Protein AF-M0HXA0-F1 (afdb_monomer)

pLDDT: mean 91.08, std 6.51, range [65.62, 97.56]

InterPro domains:
  IPR058308 Domain of unknown function DUF7995 [PF25958] (1-118)

Mean predicted aligned error: 4.92 Å

Foldseek 3Di:
DDDDDDDDDDDDDPVRRLVVGVVVQCLCCCVDVPGDRVDVDDDALPDPPDCDDHCNPPNDADSDDDCPDPSNVVVVVVNVVVVVVLVVVLVVLLVCCVVPDDPVCVVVCPVVNVVSPD

Solvent-accessible surface area (backbone atoms only — not comparable to full-atom values): 7205 Å² total; per-residue (Å²): 138,90,81,91,83,86,73,93,74,93,56,95,44,63,67,52,36,41,55,54,37,48,56,56,52,37,41,39,38,28,73,39,95,86,42,76,54,79,39,92,72,88,74,58,49,81,54,82,94,45,82,81,43,37,40,66,65,73,45,90,57,80,69,60,63,58,65,91,39,72,72,18,40,53,53,49,50,54,53,49,51,53,51,50,54,53,50,52,53,28,49,50,50,39,51,51,42,64,75,72,48,53,74,68,43,55,72,71,36,53,91,44,40,85,51,49,88,109

Sequence (118 aa):
MHMVIYALVEASTHDDALATGKTVFDQLVGADPHAGAVFDYYVCFDEEDTSVAGQARWGELPTAAPVDSDDGQDLLERGWEATKEEFERNLDRVKEAIDELSDEEIMRDEDLARHAFH

Structure (mmCIF, N/CA/C/O backbone):
data_AF-M0HXA0-F1
#
_entry.id   AF-M0HXA0-F1
#
loop_
_atom_site.group_PDB
_atom_site.id
_atom_site.type_symbol
_atom_site.label_atom_id
_atom_site.label_alt_id
_atom_site.label_comp_id
_atom_site.label_asym_id
_atom_site.label_entity_id
_atom_site.label_seq_id
_atom_site.pdbx_PDB_ins_code
_atom_site.Cartn_x
_atom_site.Cartn_y
_atom_site.Cartn_z
_atom_site.occupancy
_atom_site.B_iso_or_equiv
_atom_site.auth_seq_id
_atom_site.auth_comp_id
_atom_site.auth_asym_id
_atom_site.auth_atom_id
_atom_site.pdbx_PDB_model_num
ATOM 1 N N . MET A 1 1 ? 8.679 0.525 11.573 1.00 76.31 1 MET A N 1
ATOM 2 C CA . MET A 1 1 ? 7.903 -0.523 10.869 1.00 76.31 1 MET A CA 1
ATOM 3 C C . MET A 1 1 ? 8.423 -0.562 9.438 1.00 76.31 1 MET A C 1
ATOM 5 O O . MET A 1 1 ? 8.747 0.501 8.937 1.00 76.31 1 MET A O 1
ATOM 9 N N . HIS A 1 2 ? 8.590 -1.728 8.813 1.00 84.31 2 HIS A N 1
ATOM 10 C CA . HIS A 1 2 ? 9.067 -1.817 7.425 1.00 84.31 2 HIS A CA 1
ATOM 11 C C . HIS A 1 2 ? 7.931 -2.326 6.543 1.00 84.31 2 HIS A C 1
ATOM 13 O O . HIS A 1 2 ? 7.325 -3.341 6.884 1.00 84.31 2 HIS A O 1
ATOM 19 N N . MET A 1 3 ? 7.681 -1.653 5.424 1.00 89.44 3 MET A N 1
ATOM 20 C C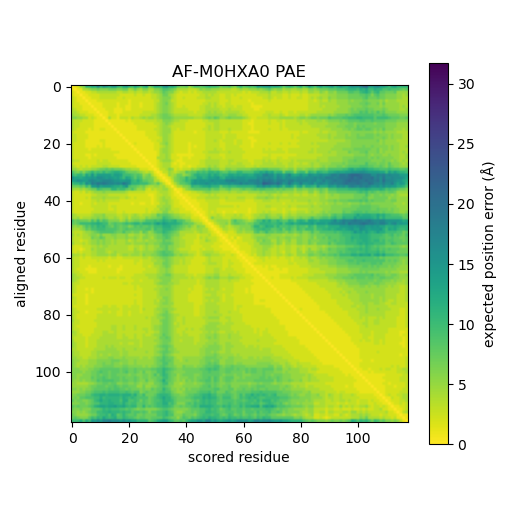A . MET A 1 3 ? 6.590 -1.941 4.494 1.00 89.44 3 MET A CA 1
ATOM 21 C C . MET A 1 3 ? 7.117 -1.895 3.057 1.00 89.44 3 MET A C 1
ATOM 23 O O . MET A 1 3 ? 8.042 -1.138 2.771 1.00 89.44 3 MET A O 1
ATOM 27 N N . VAL A 1 4 ? 6.526 -2.701 2.172 1.00 91.25 4 VAL A N 1
ATOM 28 C CA . VAL A 1 4 ? 6.688 -2.533 0.722 1.00 91.25 4 VAL A CA 1
ATOM 29 C C . VAL A 1 4 ? 5.564 -1.630 0.242 1.00 91.25 4 VAL A C 1
ATOM 31 O O . VAL A 1 4 ? 4.398 -1.930 0.484 1.00 91.25 4 VAL A O 1
ATOM 34 N N . ILE A 1 5 ? 5.923 -0.538 -0.422 1.00 91.38 5 ILE A N 1
ATOM 35 C CA . ILE A 1 5 ? 4.980 0.386 -1.049 1.00 91.38 5 ILE A CA 1
ATOM 36 C C . ILE A 1 5 ? 5.143 0.315 -2.565 1.00 91.38 5 ILE A C 1
ATOM 38 O O . ILE A 1 5 ? 6.242 0.086 -3.066 1.00 91.38 5 ILE A O 1
ATOM 42 N N . TYR A 1 6 ? 4.046 0.520 -3.285 1.00 93.94 6 TYR A N 1
ATOM 43 C CA . TYR A 1 6 ? 4.007 0.492 -4.744 1.00 93.94 6 TYR A CA 1
ATOM 44 C C . TYR A 1 6 ? 3.489 1.832 -5.264 1.00 93.94 6 TYR A C 1
ATOM 46 O O . TYR A 1 6 ? 2.649 2.465 -4.624 1.00 93.94 6 TYR A O 1
ATOM 54 N N . ALA A 1 7 ? 3.960 2.247 -6.437 1.00 95.25 7 ALA A N 1
ATOM 55 C CA . ALA A 1 7 ? 3.427 3.397 -7.155 1.00 95.25 7 ALA A CA 1
ATOM 56 C C . ALA A 1 7 ? 2.943 2.944 -8.535 1.00 95.25 7 ALA A C 1
ATOM 58 O O . ALA A 1 7 ? 3.724 2.417 -9.325 1.00 95.25 7 ALA A O 1
ATOM 59 N N . LEU A 1 8 ? 1.659 3.161 -8.824 1.00 95.69 8 LEU A N 1
ATOM 60 C CA . LEU A 1 8 ? 1.111 2.989 -10.166 1.00 95.69 8 LEU A CA 1
ATOM 61 C C . LEU A 1 8 ? 1.185 4.336 -10.889 1.00 95.69 8 LEU A C 1
ATOM 63 O O . LEU A 1 8 ? 0.542 5.300 -10.473 1.00 95.69 8 LEU A O 1
ATOM 67 N N . VAL A 1 9 ? 1.987 4.404 -11.948 1.00 96.25 9 VAL A N 1
ATOM 68 C CA . VAL A 1 9 ? 2.281 5.645 -12.674 1.00 96.25 9 VAL A CA 1
ATOM 69 C C . VAL A 1 9 ? 2.096 5.456 -14.173 1.00 96.25 9 VAL A C 1
ATOM 71 O O . VAL A 1 9 ? 2.279 4.362 -14.704 1.00 96.25 9 VAL A O 1
ATOM 74 N N . GLU A 1 10 ? 1.749 6.536 -14.867 1.00 96.38 10 GLU A N 1
ATOM 75 C CA . GLU A 1 10 ? 1.770 6.565 -16.326 1.00 96.38 10 GLU A CA 1
ATOM 76 C C . GLU A 1 10 ? 3.196 6.871 -16.799 1.00 96.38 10 GLU A C 1
ATOM 78 O O . GLU A 1 10 ? 3.755 7.918 -16.475 1.00 96.38 10 GLU A O 1
ATOM 83 N N . ALA A 1 11 ? 3.795 5.950 -17.551 1.00 95.62 11 ALA A N 1
ATOM 84 C CA . ALA A 1 11 ? 5.148 6.085 -18.071 1.00 95.62 11 ALA A CA 1
ATOM 85 C C . ALA A 1 11 ? 5.304 5.316 -19.387 1.00 95.62 11 ALA A C 1
ATOM 87 O O . ALA A 1 11 ? 4.653 4.298 -19.609 1.00 95.62 11 ALA A O 1
ATOM 88 N N . SER A 1 12 ? 6.176 5.810 -20.269 1.00 93.56 12 SER A N 1
ATOM 89 C CA . SER A 1 12 ? 6.451 5.171 -21.566 1.00 93.56 12 SER A CA 1
ATOM 90 C C . SER A 1 12 ? 7.654 4.226 -21.533 1.00 93.56 12 SER A C 1
ATOM 92 O O . SER A 1 12 ? 7.833 3.431 -22.455 1.00 93.56 12 SER A O 1
ATOM 94 N N . THR A 1 13 ? 8.491 4.311 -20.497 1.00 95.94 13 THR A N 1
ATOM 95 C CA . THR A 1 13 ? 9.688 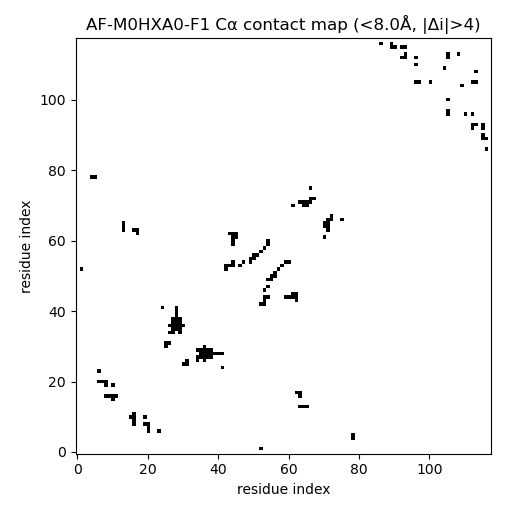3.484 -20.323 1.00 95.94 13 THR A CA 1
ATOM 96 C C . THR A 1 13 ? 9.852 3.062 -18.864 1.00 95.94 13 THR A C 1
ATOM 98 O O . THR A 1 13 ? 9.268 3.666 -17.964 1.00 95.94 13 THR A O 1
ATOM 101 N N . HIS A 1 14 ? 10.667 2.030 -18.629 1.00 95.06 14 HIS A N 1
ATOM 102 C CA . HIS A 1 14 ? 11.028 1.579 -17.282 1.00 95.06 14 HIS A CA 1
ATOM 103 C C . HIS A 1 14 ? 11.680 2.702 -16.456 1.00 95.06 14 HIS A C 1
ATOM 105 O O . HIS A 1 14 ? 11.308 2.921 -15.305 1.00 95.06 14 HIS A O 1
ATOM 111 N N . ASP A 1 15 ? 12.610 3.452 -17.053 1.00 95.69 15 ASP A N 1
ATOM 112 C CA . ASP A 1 15 ? 13.327 4.525 -16.356 1.00 95.69 15 ASP A CA 1
ATOM 113 C C . ASP A 1 15 ? 12.403 5.704 -16.023 1.00 95.69 15 ASP A C 1
ATOM 115 O O . ASP A 1 15 ? 12.481 6.252 -14.922 1.00 95.69 15 ASP A O 1
ATOM 119 N N . ASP A 1 16 ? 11.473 6.049 -16.924 1.00 96.31 16 ASP A N 1
ATOM 120 C CA . ASP A 1 16 ? 10.447 7.064 -16.654 1.00 96.31 16 ASP A CA 1
ATOM 121 C C . ASP A 1 16 ? 9.508 6.622 -15.524 1.00 96.31 16 ASP A C 1
ATOM 123 O O . ASP A 1 16 ? 9.148 7.434 -14.667 1.00 96.31 16 ASP A O 1
ATOM 127 N N . ALA A 1 17 ? 9.126 5.339 -15.496 1.00 96.62 17 ALA A N 1
ATOM 128 C CA . ALA A 1 17 ? 8.291 4.779 -14.436 1.00 96.62 17 ALA A CA 1
ATOM 129 C C . ALA A 1 17 ? 8.999 4.876 -13.080 1.00 96.62 17 ALA A C 1
ATOM 131 O O . ALA A 1 17 ? 8.414 5.358 -12.110 1.00 96.62 17 ALA A O 1
ATOM 132 N N . LEU A 1 18 ? 10.280 4.501 -13.029 1.00 95.69 18 LEU A N 1
ATOM 133 C CA . LEU A 1 18 ? 11.085 4.581 -11.815 1.00 95.69 18 LEU A CA 1
ATOM 134 C C . LEU A 1 18 ? 11.279 6.028 -11.344 1.00 95.69 18 LEU A C 1
ATOM 136 O O . LEU A 1 18 ? 11.095 6.318 -10.163 1.00 95.69 18 LEU A O 1
ATOM 140 N N . ALA A 1 19 ? 11.614 6.953 -12.245 1.00 95.62 19 ALA A N 1
ATOM 141 C CA . ALA A 1 19 ? 11.794 8.364 -11.899 1.00 95.62 19 ALA A CA 1
ATOM 142 C C . ALA A 1 19 ? 10.489 9.010 -11.396 1.00 95.62 19 ALA A C 1
ATOM 144 O O . ALA A 1 19 ? 10.488 9.744 -10.401 1.00 95.62 19 ALA A O 1
ATOM 145 N N . THR A 1 20 ? 9.363 8.698 -12.042 1.00 96.06 20 THR A N 1
ATOM 146 C CA . THR A 1 20 ? 8.039 9.189 -11.631 1.00 96.06 20 THR A CA 1
ATOM 147 C C . THR A 1 20 ? 7.629 8.590 -10.286 1.00 96.06 20 THR A C 1
ATOM 149 O O . THR A 1 20 ? 7.181 9.319 -9.403 1.00 96.06 20 THR A O 1
ATOM 152 N N . GLY A 1 21 ? 7.850 7.288 -10.081 1.00 95.12 21 GLY A N 1
ATOM 153 C CA . GLY A 1 21 ? 7.597 6.611 -8.806 1.00 95.12 21 GLY A CA 1
ATOM 154 C C . GLY A 1 21 ? 8.424 7.190 -7.655 1.00 95.12 21 GLY A C 1
ATOM 155 O O . GLY A 1 21 ? 7.868 7.493 -6.602 1.00 95.12 21 GLY A O 1
ATOM 156 N N . LYS A 1 22 ? 9.721 7.454 -7.869 1.00 94.50 22 LYS A N 1
ATOM 157 C CA . LYS A 1 22 ? 10.588 8.110 -6.870 1.00 94.50 22 LYS A CA 1
ATOM 158 C C . LYS A 1 22 ? 10.061 9.484 -6.457 1.00 94.50 22 LYS A C 1
ATOM 160 O O . LYS A 1 22 ? 10.052 9.783 -5.272 1.00 94.50 22 LYS A O 1
ATOM 165 N N . THR A 1 23 ? 9.505 10.262 -7.390 1.00 93.50 23 THR A N 1
ATOM 166 C CA . THR A 1 23 ? 8.873 11.556 -7.063 1.00 93.50 23 THR A CA 1
ATOM 167 C C . THR A 1 23 ? 7.687 11.393 -6.103 1.00 93.50 23 THR A C 1
ATOM 169 O O . THR A 1 23 ? 7.501 12.213 -5.204 1.00 93.50 23 THR A O 1
ATOM 172 N N . VAL A 1 24 ? 6.890 10.328 -6.255 1.00 92.12 24 VAL A N 1
ATOM 173 C CA . VAL A 1 24 ? 5.799 10.004 -5.319 1.00 92.12 24 VAL A CA 1
ATOM 174 C C . VAL A 1 24 ? 6.364 9.608 -3.953 1.00 92.12 24 VAL A C 1
ATOM 176 O O . VAL A 1 24 ? 5.882 10.076 -2.924 1.00 92.12 24 VAL A O 1
ATOM 179 N N . PHE A 1 25 ? 7.410 8.781 -3.920 1.00 93.12 25 PHE A N 1
ATOM 180 C CA . PHE A 1 25 ? 8.026 8.344 -2.665 1.00 93.12 25 PHE A CA 1
ATOM 181 C C . PHE A 1 25 ? 8.728 9.482 -1.914 1.00 93.12 25 PHE A C 1
ATOM 183 O O . PHE A 1 25 ? 8.594 9.568 -0.694 1.00 93.12 25 PHE A O 1
ATOM 190 N N . ASP A 1 26 ? 9.381 10.404 -2.623 1.00 92.31 26 ASP A N 1
ATOM 191 C CA . ASP A 1 26 ? 9.986 11.620 -2.069 1.00 92.31 26 ASP A CA 1
ATOM 192 C C . ASP A 1 26 ? 8.953 12.472 -1.312 1.00 92.31 26 ASP A C 1
ATOM 194 O O . ASP A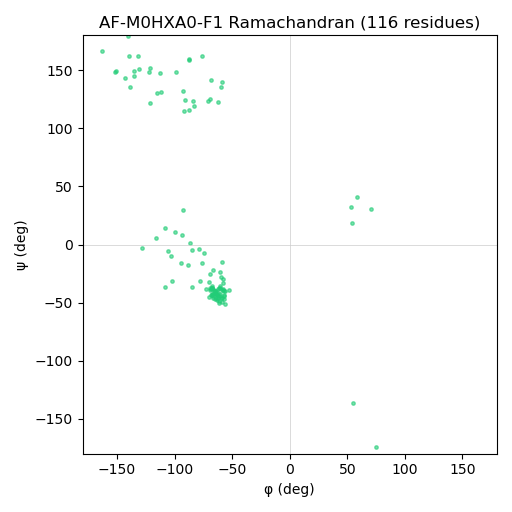 1 26 ? 9.227 12.978 -0.221 1.00 92.31 26 ASP A O 1
ATOM 198 N N . GLN A 1 27 ? 7.730 12.589 -1.840 1.00 89.69 27 GLN A N 1
ATOM 199 C CA . GLN A 1 27 ? 6.637 13.285 -1.152 1.00 89.69 27 GLN A CA 1
ATOM 200 C C . GLN A 1 27 ? 6.229 12.571 0.141 1.00 89.69 27 GLN A C 1
ATOM 202 O O . GLN A 1 27 ? 5.991 13.229 1.154 1.00 89.69 27 GLN A O 1
ATOM 207 N N . LEU A 1 28 ? 6.188 11.235 0.135 1.00 90.50 28 LEU A N 1
ATOM 208 C CA . LEU A 1 28 ? 5.817 10.441 1.310 1.00 90.50 28 LEU A CA 1
ATOM 209 C C . LEU A 1 28 ? 6.860 10.502 2.429 1.00 90.50 28 LEU A C 1
ATOM 211 O O . LEU A 1 28 ? 6.495 10.341 3.592 1.00 90.50 28 LEU A O 1
ATOM 215 N N . VAL A 1 29 ? 8.130 10.763 2.113 1.00 91.62 29 VAL A N 1
ATOM 216 C CA . VAL A 1 29 ? 9.188 10.972 3.120 1.00 91.62 29 VAL A CA 1
ATOM 217 C C . VAL A 1 29 ? 9.403 12.441 3.489 1.00 91.62 29 VAL A C 1
ATOM 219 O O . VAL A 1 29 ? 10.345 12.775 4.204 1.00 91.62 29 VAL A O 1
ATOM 222 N N . GLY A 1 30 ? 8.531 13.340 3.024 1.00 85.62 30 GLY A N 1
ATOM 223 C CA . GLY A 1 30 ? 8.602 14.763 3.359 1.00 85.62 30 GLY A CA 1
ATOM 224 C C . GLY A 1 30 ? 9.787 15.492 2.723 1.00 85.62 30 GLY A C 1
ATOM 225 O O . GLY A 1 30 ? 10.293 16.457 3.295 1.00 85.62 30 GLY A O 1
ATOM 226 N N . ALA A 1 31 ? 10.243 15.059 1.542 1.00 81.94 31 ALA A N 1
ATOM 227 C CA . ALA A 1 31 ? 11.220 15.823 0.762 1.00 81.94 31 ALA A CA 1
ATOM 228 C C . ALA A 1 31 ? 10.633 17.159 0.257 1.00 81.94 31 ALA A C 1
ATOM 230 O O . ALA A 1 31 ? 11.376 18.103 -0.020 1.00 81.94 31 ALA A O 1
ATOM 231 N N . ASP A 1 32 ? 9.300 17.257 0.174 1.00 75.19 32 ASP A N 1
ATOM 232 C CA . ASP A 1 32 ? 8.583 18.516 -0.023 1.00 75.19 32 ASP A CA 1
ATOM 233 C C . ASP A 1 32 ? 8.378 19.235 1.333 1.00 75.19 32 ASP A C 1
ATOM 235 O O . ASP A 1 32 ? 7.751 18.665 2.230 1.00 75.19 32 ASP A O 1
ATOM 239 N N . PRO A 1 33 ? 8.836 20.495 1.499 1.00 65.62 33 PRO A N 1
ATOM 240 C CA . PRO A 1 33 ? 8.709 21.259 2.748 1.00 65.62 33 PRO A CA 1
ATOM 241 C C . PRO A 1 33 ? 7.275 21.483 3.252 1.00 65.62 33 PRO A C 1
ATOM 243 O O . PRO A 1 33 ? 7.084 21.933 4.385 1.00 65.62 33 PRO A O 1
ATOM 246 N N . HIS A 1 34 ? 6.270 21.250 2.410 1.00 67.44 34 HIS A N 1
ATOM 247 C CA . HIS A 1 34 ? 4.852 21.402 2.716 1.00 67.44 34 HIS A CA 1
ATOM 248 C C . HIS A 1 34 ? 4.129 20.062 2.908 1.00 67.44 34 HIS A C 1
ATOM 250 O O . HIS A 1 34 ? 2.961 20.069 3.305 1.00 67.44 34 HIS A O 1
ATOM 256 N N . ALA A 1 35 ? 4.798 18.929 2.676 1.00 66.88 35 ALA A N 1
ATOM 257 C CA . ALA A 1 35 ? 4.260 17.598 2.930 1.00 66.88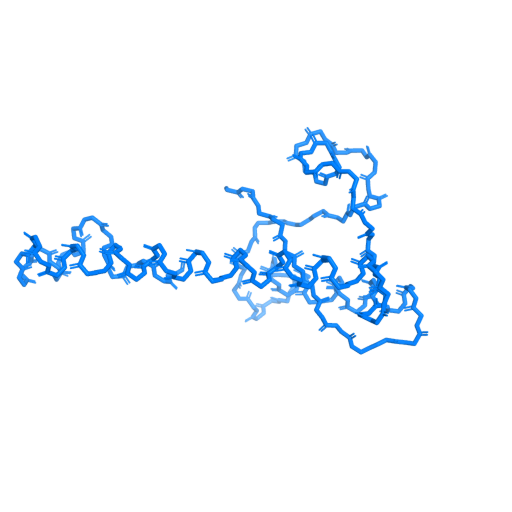 35 ALA A CA 1
ATOM 258 C C . ALA A 1 35 ? 4.643 17.116 4.339 1.00 66.88 35 ALA A C 1
ATOM 260 O O . ALA A 1 35 ? 5.799 17.183 4.752 1.00 66.88 35 ALA A O 1
ATOM 261 N N . GLY A 1 36 ? 3.665 16.610 5.094 1.00 77.94 36 GLY A N 1
ATOM 262 C CA . GLY A 1 36 ? 3.959 15.846 6.304 1.00 77.94 36 GLY A CA 1
ATOM 263 C C . GLY A 1 36 ? 4.542 14.491 5.911 1.00 77.94 36 GLY A C 1
ATOM 264 O O . GLY A 1 36 ? 3.903 13.765 5.153 1.00 77.94 36 GLY A O 1
ATOM 265 N N . ALA A 1 37 ? 5.735 14.161 6.408 1.00 86.12 37 ALA A N 1
ATOM 266 C CA . ALA A 1 37 ? 6.344 12.859 6.164 1.00 86.12 37 ALA A CA 1
ATOM 267 C C . ALA A 1 37 ? 5.472 11.745 6.768 1.00 86.12 37 ALA A C 1
ATOM 269 O O . ALA A 1 37 ? 5.184 11.748 7.965 1.00 86.12 37 ALA A O 1
ATOM 270 N N . VAL A 1 38 ? 5.056 10.807 5.920 1.00 88.56 38 VAL A N 1
ATOM 271 C CA . VAL A 1 38 ? 4.359 9.568 6.294 1.00 88.56 38 VAL A CA 1
ATOM 272 C C . VAL A 1 38 ? 5.379 8.489 6.664 1.00 88.56 38 VAL A C 1
ATOM 274 O O . VAL A 1 38 ? 5.157 7.713 7.590 1.00 88.56 38 VAL A O 1
ATOM 277 N N . PHE A 1 39 ? 6.514 8.459 5.962 1.00 88.88 39 PHE A N 1
ATOM 278 C CA . PHE A 1 39 ? 7.605 7.513 6.184 1.00 88.88 39 PHE A CA 1
ATOM 279 C C . PHE A 1 39 ? 8.916 8.240 6.504 1.00 88.88 39 PHE A C 1
ATOM 281 O O . PHE A 1 39 ? 9.143 9.353 6.044 1.00 88.88 39 PHE A O 1
ATOM 288 N N . ASP A 1 40 ? 9.806 7.589 7.258 1.00 88.88 40 ASP A N 1
ATOM 289 C CA . ASP A 1 40 ? 11.120 8.159 7.601 1.00 88.88 40 ASP A CA 1
ATOM 290 C C . ASP A 1 40 ? 12.089 8.166 6.404 1.00 88.88 40 ASP A C 1
ATOM 292 O O . ASP A 1 40 ? 12.897 9.079 6.249 1.00 88.88 40 ASP A O 1
ATOM 296 N N . TYR A 1 41 ? 12.048 7.109 5.586 1.00 90.25 41 TYR A N 1
ATOM 297 C CA . TYR A 1 41 ? 12.866 6.924 4.386 1.00 90.25 41 TYR A CA 1
ATOM 298 C C . TYR A 1 41 ? 12.264 5.828 3.491 1.00 90.25 41 TYR A C 1
ATOM 300 O O . TYR A 1 41 ? 11.421 5.046 3.938 1.00 90.25 41 TYR A O 1
ATOM 308 N N . TYR A 1 42 ? 12.734 5.733 2.245 1.00 92.38 42 TYR A N 1
ATOM 309 C CA . TYR A 1 42 ? 12.470 4.608 1.344 1.00 92.38 42 TYR A CA 1
ATOM 310 C C . TYR A 1 42 ? 13.776 4.117 0.701 1.00 92.38 42 TYR A C 1
ATOM 312 O O . TYR A 1 42 ? 14.784 4.818 0.728 1.00 92.38 42 TYR A O 1
ATOM 320 N N . VAL A 1 43 ? 13.751 2.899 0.157 1.00 92.38 43 VAL A N 1
ATOM 321 C CA . VAL A 1 43 ? 14.848 2.277 -0.604 1.00 92.38 43 VAL A CA 1
ATOM 322 C C . VAL A 1 43 ? 14.225 1.562 -1.797 1.00 92.38 43 VAL A C 1
ATOM 324 O O . VAL A 1 43 ? 13.207 0.884 -1.628 1.00 92.38 43 VAL A O 1
ATOM 327 N N . CYS A 1 44 ? 14.805 1.714 -2.985 1.00 92.25 44 CYS A N 1
ATOM 328 C CA . CYS A 1 44 ? 14.331 1.016 -4.182 1.00 92.25 44 CYS A CA 1
ATOM 329 C C . CYS A 1 44 ? 14.985 -0.370 -4.328 1.00 92.25 44 CYS A C 1
ATOM 331 O O . CYS A 1 44 ? 16.034 -0.649 -3.752 1.00 92.25 44 CYS A O 1
ATOM 333 N N . PHE A 1 45 ? 14.351 -1.273 -5.083 1.00 91.12 45 PHE A N 1
ATOM 334 C CA . PHE A 1 45 ? 14.819 -2.662 -5.224 1.00 91.12 45 PHE A CA 1
ATOM 335 C C . PHE A 1 45 ? 16.066 -2.824 -6.111 1.00 91.12 45 PHE A C 1
ATOM 337 O O . PHE A 1 45 ? 16.632 -3.915 -6.149 1.00 91.12 45 PHE A O 1
ATOM 344 N N . ASP A 1 46 ? 16.516 -1.757 -6.7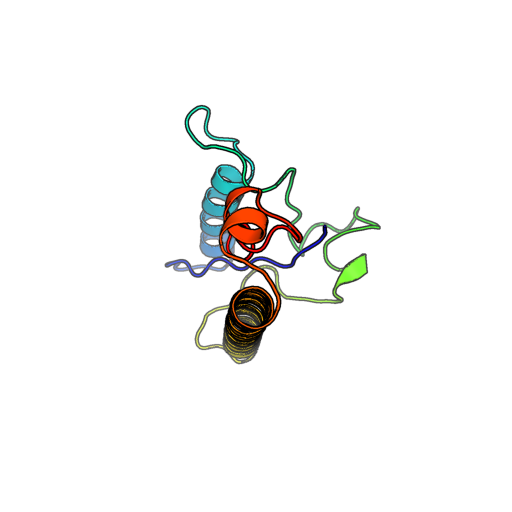78 1.00 88.44 46 ASP A N 1
ATOM 345 C CA . ASP A 1 46 ? 17.780 -1.663 -7.520 1.00 88.44 46 ASP A CA 1
ATOM 346 C C . ASP A 1 46 ? 18.983 -1.288 -6.632 1.00 88.44 46 ASP A C 1
ATOM 348 O O . ASP A 1 46 ? 20.115 -1.266 -7.111 1.00 88.44 46 ASP A O 1
ATOM 352 N N . GLU A 1 47 ? 18.769 -1.002 -5.344 1.00 87.38 47 GLU A N 1
ATOM 353 C CA . GLU A 1 47 ? 19.845 -0.690 -4.401 1.00 87.38 47 GLU A CA 1
ATOM 354 C C . GLU A 1 47 ? 20.413 -1.965 -3.753 1.00 87.38 47 GLU A C 1
ATOM 356 O O . GLU A 1 47 ? 19.729 -2.660 -3.001 1.00 87.38 47 GLU A O 1
ATOM 361 N N . GLU A 1 48 ? 21.691 -2.260 -4.016 1.00 78.38 48 GLU A N 1
ATOM 362 C CA . GLU A 1 48 ? 22.357 -3.497 -3.565 1.00 78.38 48 GLU A CA 1
ATOM 363 C C . GLU A 1 48 ? 23.001 -3.387 -2.164 1.00 78.38 48 GLU A C 1
ATOM 365 O O . GLU A 1 48 ? 23.237 -4.398 -1.503 1.00 78.38 48 GLU A O 1
ATOM 370 N N . ASP A 1 49 ? 23.234 -2.171 -1.657 1.00 80.62 49 ASP A N 1
ATOM 371 C CA . ASP A 1 49 ? 23.975 -1.914 -0.407 1.00 80.62 49 ASP A CA 1
ATOM 372 C C . ASP A 1 49 ? 23.076 -1.819 0.850 1.00 80.62 49 ASP A C 1
ATOM 374 O O . ASP A 1 49 ? 23.397 -1.132 1.826 1.00 80.62 49 ASP A O 1
ATOM 378 N N . THR A 1 50 ? 21.937 -2.519 0.865 1.00 81.56 50 THR A N 1
ATOM 379 C CA . THR A 1 50 ? 20.996 -2.529 2.001 1.00 81.56 50 THR A CA 1
ATOM 380 C C . THR A 1 50 ? 20.886 -3.903 2.661 1.00 81.56 50 THR A C 1
ATOM 382 O O . THR A 1 50 ? 20.680 -4.923 2.013 1.00 81.56 50 THR A O 1
ATOM 385 N N . SER A 1 51 ? 21.007 -3.944 3.993 1.00 82.88 51 SER A N 1
ATOM 386 C CA . SER A 1 51 ? 20.891 -5.179 4.790 1.00 82.88 51 SER A CA 1
ATOM 387 C C . SER A 1 51 ? 19.553 -5.323 5.521 1.00 82.88 51 SER A C 1
ATOM 389 O O . SER A 1 51 ? 19.270 -6.379 6.085 1.00 82.88 51 SER A O 1
ATOM 391 N N . VAL A 1 52 ? 18.731 -4.269 5.536 1.00 83.69 52 VAL A N 1
ATOM 392 C CA . VAL A 1 52 ? 17.482 -4.200 6.320 1.00 83.69 52 VAL A CA 1
ATOM 393 C C . VAL A 1 52 ? 16.253 -3.799 5.496 1.00 83.69 52 VAL A C 1
ATOM 395 O O . VAL A 1 52 ? 15.144 -3.787 6.035 1.00 83.69 52 VAL A O 1
ATOM 398 N N . ALA A 1 53 ? 16.427 -3.493 4.207 1.00 86.19 53 ALA A N 1
ATOM 399 C CA . ALA A 1 53 ? 15.370 -3.107 3.273 1.00 86.19 53 ALA A CA 1
ATOM 400 C C . ALA A 1 53 ? 15.599 -3.741 1.887 1.00 86.19 53 ALA A C 1
ATOM 402 O O . ALA A 1 53 ? 16.561 -4.482 1.695 1.00 86.19 53 ALA A O 1
ATOM 403 N N . GLY A 1 54 ? 14.697 -3.473 0.938 1.00 86.81 54 GLY A N 1
ATOM 404 C CA . GLY A 1 54 ? 14.785 -3.990 -0.428 1.00 86.81 54 GLY A CA 1
ATOM 405 C C . GLY A 1 54 ? 14.895 -5.515 -0.480 1.00 86.81 54 GLY A C 1
ATOM 406 O O . GLY A 1 54 ? 14.221 -6.239 0.267 1.00 86.81 54 GLY A O 1
ATOM 407 N N . GLN A 1 55 ? 15.785 -6.003 -1.339 1.00 87.19 55 GLN A N 1
ATOM 408 C CA . GLN A 1 55 ? 15.927 -7.432 -1.607 1.00 87.19 55 GLN A CA 1
ATOM 409 C C . GLN A 1 55 ? 16.309 -8.250 -0.367 1.00 87.19 55 GLN A C 1
ATOM 411 O O . GLN A 1 55 ? 15.792 -9.350 -0.168 1.00 87.19 55 GLN A O 1
ATOM 416 N N . ALA A 1 56 ? 17.132 -7.690 0.528 1.00 86.75 56 ALA A N 1
ATOM 417 C CA . ALA A 1 56 ? 17.575 -8.367 1.748 1.00 86.75 56 ALA A CA 1
ATOM 418 C C . ALA A 1 56 ? 16.419 -8.751 2.689 1.00 86.75 56 ALA A C 1
ATOM 420 O O . ALA A 1 56 ? 16.558 -9.671 3.497 1.00 86.75 56 ALA A O 1
ATOM 421 N N . ARG A 1 57 ? 15.277 -8.056 2.597 1.00 89.75 57 ARG A N 1
ATOM 422 C CA . ARG A 1 57 ? 14.110 -8.286 3.458 1.00 89.75 57 ARG A CA 1
ATOM 423 C C . ARG A 1 57 ? 12.934 -8.939 2.739 1.00 89.75 57 ARG A C 1
ATOM 425 O O . ARG A 1 57 ? 12.231 -9.732 3.361 1.00 89.75 57 ARG A O 1
ATOM 432 N N . TRP A 1 58 ? 12.700 -8.595 1.475 1.00 89.88 58 TRP A N 1
ATOM 433 C CA . TRP A 1 58 ? 11.500 -9.013 0.739 1.00 89.88 58 TRP A CA 1
ATOM 434 C C . TRP A 1 58 ? 11.773 -9.915 -0.465 1.00 89.88 58 TRP A C 1
ATOM 436 O O . TRP A 1 58 ? 10.823 -10.271 -1.161 1.00 89.88 58 TRP A O 1
ATOM 446 N N . GLY A 1 59 ? 13.028 -10.326 -0.664 1.00 89.44 59 GLY A N 1
ATOM 447 C CA . GLY A 1 59 ? 13.448 -11.103 -1.825 1.00 89.44 59 GLY A CA 1
ATOM 448 C C . G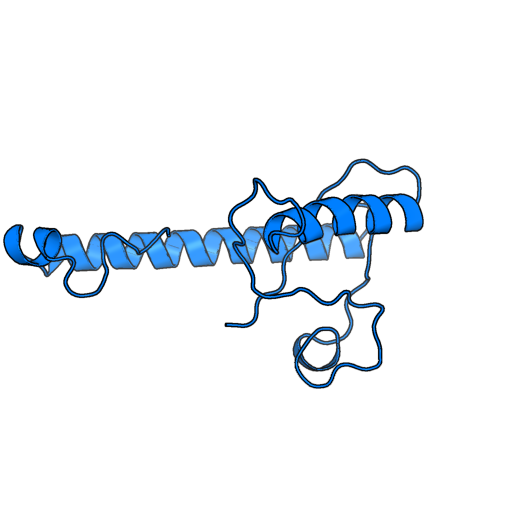LY A 1 59 ? 13.537 -10.252 -3.088 1.00 89.44 59 GLY A C 1
ATOM 449 O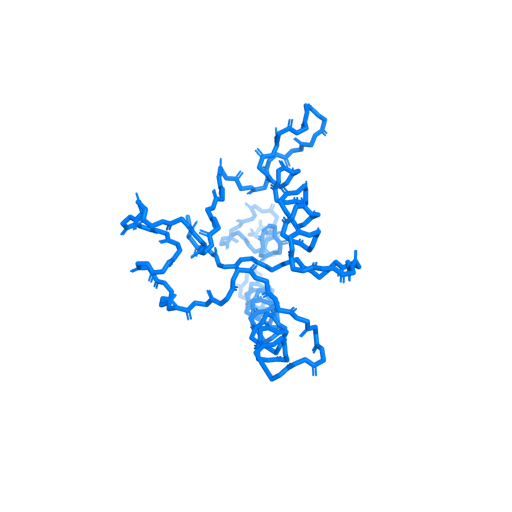 O . GLY A 1 59 ? 13.387 -9.030 -3.054 1.00 89.44 59 GLY A O 1
ATOM 450 N N . GLU A 1 60 ? 13.803 -10.907 -4.210 1.00 88.88 60 GLU A N 1
ATOM 451 C CA . GLU A 1 60 ? 13.883 -10.237 -5.504 1.00 88.88 60 GLU A CA 1
ATOM 452 C C . GLU A 1 60 ? 12.495 -9.749 -5.935 1.00 88.88 60 GLU A C 1
ATOM 454 O O . GLU A 1 60 ? 11.542 -10.526 -5.992 1.00 88.88 60 GLU A O 1
ATOM 459 N N . LEU A 1 61 ? 12.390 -8.453 -6.230 1.00 91.62 61 LEU A N 1
ATOM 460 C CA . LEU A 1 61 ? 11.246 -7.842 -6.901 1.00 91.62 61 LEU A CA 1
ATOM 461 C C . LEU A 1 61 ? 11.768 -6.882 -7.970 1.00 91.62 61 LEU A C 1
ATOM 463 O O . LEU A 1 61 ? 12.805 -6.247 -7.748 1.00 91.62 61 LEU A O 1
ATOM 467 N N . PRO A 1 62 ? 11.073 -6.751 -9.111 1.00 92.81 62 PRO A N 1
ATOM 468 C CA . PRO A 1 62 ? 11.461 -5.785 -10.120 1.00 92.81 62 PRO A CA 1
ATOM 469 C C . PRO A 1 62 ? 11.232 -4.365 -9.601 1.00 92.81 62 PRO A C 1
ATOM 471 O O . PRO A 1 62 ? 10.241 -4.068 -8.935 1.00 92.81 62 PRO A O 1
ATOM 474 N N . THR A 1 63 ? 12.156 -3.470 -9.938 1.00 94.56 63 THR A N 1
ATOM 475 C CA . THR A 1 63 ? 12.089 -2.061 -9.538 1.00 94.56 63 THR A CA 1
ATOM 476 C C . THR A 1 63 ? 10.961 -1.310 -10.255 1.00 94.56 63 THR A C 1
ATOM 478 O O . THR A 1 63 ? 10.352 -0.416 -9.669 1.00 94.56 63 THR A O 1
ATOM 481 N N . ALA A 1 64 ? 10.644 -1.689 -11.497 1.00 95.75 64 ALA A N 1
ATOM 482 C CA . ALA A 1 64 ? 9.425 -1.298 -12.195 1.00 95.75 64 ALA A CA 1
ATOM 483 C C . ALA A 1 64 ? 9.020 -2.381 -13.211 1.00 95.75 64 ALA A C 1
ATOM 485 O O . ALA A 1 64 ? 9.874 -3.040 -13.802 1.00 95.75 64 ALA A O 1
ATOM 486 N N . ALA A 1 65 ? 7.717 -2.539 -13.446 1.00 96.81 65 ALA A N 1
ATOM 487 C CA . ALA A 1 65 ? 7.177 -3.451 -14.452 1.00 96.81 65 ALA A CA 1
ATOM 488 C C . ALA A 1 65 ? 5.941 -2.828 -15.131 1.00 96.81 65 ALA A C 1
ATOM 490 O O . ALA A 1 65 ? 5.165 -2.143 -14.457 1.00 96.81 65 ALA A O 1
ATOM 491 N N . PRO A 1 66 ? 5.729 -3.040 -16.445 1.00 97.00 66 PRO A N 1
ATOM 492 C CA . PRO A 1 66 ? 4.482 -2.667 -17.106 1.00 97.00 66 PRO A CA 1
ATOM 493 C C . PRO A 1 66 ? 3.297 -3.387 -16.464 1.00 97.00 66 PRO A C 1
ATOM 495 O O . PRO A 1 66 ? 3.368 -4.592 -16.231 1.00 97.00 66 PRO A O 1
ATOM 498 N N . VAL A 1 67 ? 2.196 -2.677 -16.209 1.00 96.06 67 VAL A N 1
ATOM 499 C CA . VAL A 1 67 ? 1.021 -3.262 -15.539 1.00 96.06 67 VAL A CA 1
ATOM 500 C C . VAL A 1 67 ? 0.434 -4.443 -16.312 1.00 96.06 67 VAL A C 1
ATOM 502 O O . VAL A 1 67 ? -0.149 -5.329 -15.712 1.00 96.06 67 VAL A O 1
ATOM 505 N N . ASP A 1 68 ? 0.585 -4.478 -17.632 1.00 95.44 68 ASP A N 1
ATOM 506 C CA . ASP A 1 68 ? 0.091 -5.531 -18.522 1.00 95.44 68 ASP A CA 1
ATOM 507 C C . ASP A 1 68 ? 1.054 -6.720 -18.689 1.00 95.44 68 ASP A C 1
ATOM 509 O O . ASP A 1 68 ? 0.744 -7.654 -19.429 1.00 95.44 68 ASP A O 1
ATOM 513 N N . SER A 1 69 ? 2.202 -6.707 -18.007 1.00 97.19 69 SER A N 1
ATOM 514 C CA . SER A 1 69 ? 3.112 -7.854 -17.912 1.00 97.19 69 SER A CA 1
ATOM 515 C C . SER A 1 69 ? 2.742 -8.785 -16.752 1.00 97.19 69 SER A C 1
ATOM 517 O O . SER A 1 69 ? 2.079 -8.350 -15.812 1.00 97.19 69 SER A O 1
ATOM 519 N N . ASP A 1 70 ? 3.207 -10.040 -16.794 1.00 97.25 70 ASP A N 1
ATOM 520 C CA . ASP A 1 70 ? 2.991 -11.016 -15.711 1.00 97.25 70 ASP A CA 1
ATOM 521 C C . ASP A 1 70 ? 3.525 -10.475 -14.368 1.00 97.25 70 ASP A C 1
ATOM 523 O O . ASP A 1 70 ? 2.769 -10.357 -13.408 1.00 97.25 70 ASP A O 1
ATOM 527 N N . ASP A 1 71 ? 4.780 -10.003 -14.339 1.00 95.56 71 ASP A N 1
ATOM 528 C CA . ASP A 1 71 ? 5.385 -9.392 -13.146 1.00 95.56 71 ASP A CA 1
ATOM 529 C C . ASP A 1 71 ? 4.583 -8.175 -12.642 1.00 95.56 71 ASP A C 1
ATOM 531 O O . ASP A 1 71 ? 4.427 -7.966 -11.440 1.00 95.56 71 ASP A O 1
ATOM 535 N N . GLY A 1 72 ? 4.065 -7.346 -13.554 1.00 96.25 72 GLY A N 1
ATOM 536 C CA . GLY A 1 72 ? 3.270 -6.171 -13.199 1.00 96.25 72 GLY A CA 1
ATOM 537 C C . GLY A 1 72 ? 1.903 -6.515 -12.609 1.00 96.25 72 GLY A C 1
ATOM 538 O O . GLY A 1 72 ? 1.461 -5.844 -11.673 1.00 96.25 72 GLY A O 1
ATOM 539 N N . GLN A 1 73 ? 1.248 -7.561 -13.118 1.00 97.56 73 GLN A N 1
ATOM 540 C CA . GLN A 1 73 ? 0.003 -8.080 -12.547 1.00 97.56 73 GLN A CA 1
ATOM 541 C C . GLN A 1 73 ? 0.242 -8.680 -11.160 1.00 97.56 73 GLN A C 1
ATOM 543 O O . GLN A 1 73 ? -0.506 -8.353 -10.241 1.00 97.56 73 GLN A O 1
ATOM 548 N N . ASP A 1 74 ? 1.320 -9.446 -10.978 1.00 95.44 74 ASP A N 1
ATOM 549 C CA . ASP A 1 74 ? 1.694 -10.021 -9.681 1.00 95.44 74 ASP A CA 1
ATOM 550 C C . ASP A 1 74 ? 1.961 -8.926 -8.632 1.00 95.44 74 ASP A C 1
ATOM 552 O O . ASP A 1 74 ? 1.507 -9.015 -7.487 1.00 95.44 74 ASP A O 1
ATOM 556 N N . LEU A 1 75 ? 2.661 -7.848 -9.010 1.00 95.19 75 LEU A N 1
ATOM 557 C CA . LEU A 1 75 ? 2.877 -6.692 -8.130 1.00 95.19 75 LEU A CA 1
ATOM 558 C C . LEU A 1 75 ? 1.564 -5.986 -7.771 1.00 95.19 75 LEU A C 1
ATOM 560 O O . LEU A 1 75 ? 1.366 -5.604 -6.613 1.00 95.19 75 LEU A O 1
ATOM 564 N N . LEU A 1 76 ? 0.675 -5.795 -8.750 1.00 95.94 76 LEU A N 1
ATOM 565 C CA . LEU A 1 76 ? -0.617 -5.144 -8.544 1.00 95.94 76 LEU A CA 1
ATOM 566 C C . LEU A 1 76 ? -1.512 -5.968 -7.614 1.00 95.94 76 LEU A C 1
ATOM 568 O O . LEU A 1 76 ? -2.087 -5.409 -6.679 1.00 95.94 76 LEU A O 1
ATOM 572 N N . GLU A 1 77 ? -1.609 -7.276 -7.847 1.00 96.19 77 GLU A N 1
ATOM 573 C CA . GLU A 1 77 ? -2.385 -8.197 -7.017 1.00 96.19 77 GLU A CA 1
ATOM 574 C C . GLU A 1 77 ? -1.843 -8.207 -5.589 1.00 96.19 77 GLU A C 1
ATOM 576 O O . GLU A 1 77 ? -2.590 -7.916 -4.655 1.00 96.19 77 GLU A O 1
ATOM 581 N N . ARG A 1 78 ? -0.528 -8.377 -5.415 1.00 93.88 78 ARG A N 1
ATOM 582 C CA . ARG A 1 78 ? 0.114 -8.341 -4.095 1.00 93.88 78 ARG A CA 1
ATOM 583 C C . ARG A 1 78 ? -0.134 -7.027 -3.351 1.00 93.88 78 ARG A C 1
ATOM 585 O O . ARG A 1 78 ? -0.385 -7.038 -2.146 1.00 93.88 78 ARG A O 1
ATOM 592 N N . GLY A 1 79 ? -0.031 -5.886 -4.035 1.00 93.62 79 GLY A N 1
ATOM 593 C CA . GLY A 1 79 ? -0.295 -4.575 -3.435 1.00 93.62 79 GLY A CA 1
ATOM 594 C C . GLY A 1 79 ? -1.763 -4.396 -3.040 1.00 93.62 79 GLY A C 1
ATOM 595 O O . GLY A 1 79 ? -2.066 -3.850 -1.974 1.00 93.62 79 GLY A O 1
ATOM 596 N N . TRP A 1 80 ? -2.680 -4.886 -3.872 1.00 95.81 80 TRP A N 1
ATOM 597 C CA . TRP A 1 80 ? -4.117 -4.819 -3.627 1.00 95.81 80 TRP A CA 1
ATOM 598 C C . TRP A 1 80 ? -4.560 -5.733 -2.484 1.00 95.81 80 TRP A C 1
ATOM 600 O O . TRP A 1 80 ? -5.300 -5.290 -1.605 1.00 95.81 80 TRP A O 1
ATOM 610 N N . GLU A 1 81 ? -4.081 -6.976 -2.455 1.00 96.12 81 GLU A N 1
ATOM 611 C CA . GLU A 1 81 ? -4.343 -7.925 -1.372 1.00 96.12 81 GLU A CA 1
ATOM 612 C C . GLU A 1 81 ? -3.854 -7.375 -0.034 1.00 96.12 81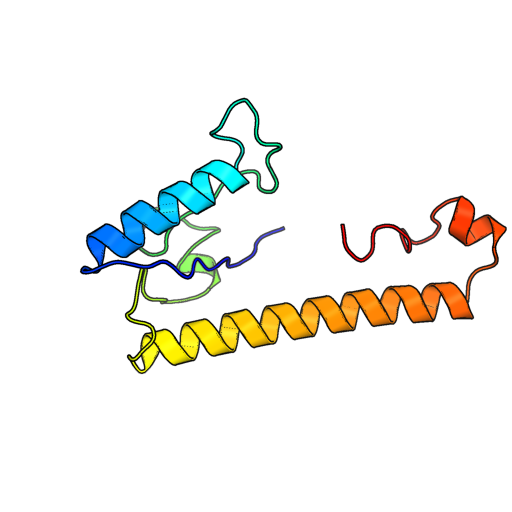 GLU A C 1
ATOM 614 O O . GLU A 1 81 ? -4.651 -7.274 0.895 1.00 96.12 81 GLU A O 1
ATOM 619 N N . ALA A 1 82 ? -2.611 -6.887 0.037 1.00 92.56 82 ALA A N 1
ATOM 620 C CA . ALA A 1 82 ? -2.078 -6.279 1.257 1.00 92.56 82 ALA A CA 1
ATOM 621 C C . ALA A 1 82 ? -2.905 -5.066 1.722 1.00 92.56 82 ALA A C 1
ATOM 623 O O . ALA A 1 82 ? -3.150 -4.893 2.915 1.00 92.56 82 ALA A O 1
ATOM 624 N N . THR A 1 83 ? -3.379 -4.237 0.784 1.00 92.69 83 THR A N 1
ATOM 625 C CA . THR A 1 83 ? -4.242 -3.086 1.098 1.00 92.69 83 THR A CA 1
ATOM 626 C C . THR A 1 83 ? -5.581 -3.536 1.685 1.00 92.69 83 THR A C 1
ATOM 628 O O . THR A 1 83 ? -6.065 -2.948 2.653 1.00 92.69 83 THR A O 1
ATOM 631 N N . LYS A 1 84 ? -6.189 -4.583 1.115 1.00 96.38 84 LYS A N 1
ATOM 632 C CA . LYS A 1 84 ? -7.445 -5.148 1.619 1.00 96.38 84 LYS A CA 1
ATOM 633 C C . LYS A 1 84 ? -7.270 -5.792 2.987 1.00 96.38 84 LYS A C 1
ATOM 635 O O . LYS A 1 84 ? -8.081 -5.523 3.865 1.00 96.38 84 LYS A O 1
ATOM 640 N N . GLU A 1 85 ? -6.230 -6.598 3.170 1.00 95.56 85 GLU A N 1
ATOM 641 C CA . GLU A 1 85 ? -5.946 -7.278 4.436 1.00 95.56 85 GLU A CA 1
ATOM 642 C C . GLU A 1 85 ? -5.734 -6.278 5.575 1.00 95.56 85 GLU A C 1
ATOM 644 O O . GLU A 1 85 ? -6.339 -6.420 6.637 1.00 95.56 85 GLU A O 1
ATOM 649 N N . GLU A 1 86 ? -4.942 -5.224 5.357 1.00 93.38 86 GLU A N 1
ATOM 650 C CA . GLU A 1 86 ? -4.743 -4.188 6.376 1.00 93.38 86 GLU A CA 1
ATOM 651 C C . GLU A 1 86 ? -6.027 -3.385 6.636 1.00 93.38 86 GLU A C 1
ATOM 653 O O . GLU A 1 86 ? -6.337 -3.080 7.788 1.00 93.38 86 GLU A O 1
ATOM 658 N N . PHE A 1 87 ? -6.837 -3.100 5.609 1.00 94.44 87 PHE A N 1
ATOM 659 C CA . PHE A 1 87 ? -8.148 -2.474 5.812 1.00 94.44 87 PHE A CA 1
ATOM 660 C C . PHE A 1 87 ? -9.082 -3.349 6.659 1.00 94.44 87 PHE A C 1
ATOM 662 O O . PHE A 1 87 ? -9.697 -2.852 7.603 1.00 94.44 87 PHE A O 1
ATOM 669 N N . GLU A 1 88 ? -9.197 -4.636 6.332 1.00 97.12 88 GLU A N 1
ATOM 670 C CA . GLU A 1 88 ? -10.048 -5.596 7.043 1.00 97.12 88 GLU A CA 1
ATOM 671 C C . GLU A 1 88 ? -9.591 -5.756 8.496 1.00 97.12 88 GLU A C 1
ATOM 673 O O . GLU A 1 88 ? -10.405 -5.640 9.411 1.00 97.12 88 GLU A O 1
ATOM 678 N N . ARG A 1 89 ? -8.282 -5.884 8.723 1.00 94.62 89 ARG A N 1
ATOM 679 C CA . ARG A 1 89 ? -7.682 -5.941 10.059 1.00 94.62 89 ARG A CA 1
ATOM 680 C C . ARG A 1 89 ? -7.993 -4.700 10.895 1.00 94.62 89 ARG A C 1
ATOM 682 O O . ARG A 1 89 ? -8.362 -4.815 12.064 1.00 94.62 89 ARG A O 1
ATOM 689 N N . ASN A 1 90 ? -7.847 -3.513 10.312 1.00 94.44 90 ASN A N 1
ATOM 690 C CA . ASN A 1 90 ? -8.135 -2.258 11.003 1.00 94.44 90 ASN A CA 1
ATOM 691 C C . ASN A 1 90 ? -9.632 -2.105 11.288 1.00 94.44 90 ASN A C 1
ATOM 693 O O . ASN A 1 90 ? -10.015 -1.640 12.361 1.00 94.44 90 ASN A O 1
ATOM 697 N N . LEU A 1 91 ? -10.484 -2.547 10.362 1.00 95.88 91 LEU A N 1
ATOM 698 C CA . LEU A 1 91 ? -11.928 -2.561 10.554 1.00 95.88 91 LEU A CA 1
ATOM 699 C C . LEU A 1 91 ? -12.339 -3.505 11.688 1.00 95.88 91 LEU A C 1
ATOM 701 O O . LEU A 1 91 ? -13.196 -3.141 12.492 1.00 95.88 91 LEU A O 1
ATOM 705 N N . ASP A 1 92 ? -11.749 -4.693 11.765 1.00 95.75 92 ASP A N 1
ATOM 706 C CA . ASP A 1 92 ? -12.058 -5.659 12.818 1.00 95.75 92 ASP A CA 1
ATOM 707 C C . ASP A 1 92 ? -11.635 -5.142 14.193 1.00 95.75 92 ASP A C 1
ATOM 709 O O . ASP A 1 92 ? -12.440 -5.190 15.117 1.00 95.75 92 ASP A O 1
ATOM 713 N N . ARG A 1 93 ? -10.477 -4.481 14.299 1.00 93.44 93 ARG A N 1
ATOM 714 C CA . ARG A 1 93 ? -10.068 -3.785 15.529 1.00 93.44 93 ARG A CA 1
ATOM 715 C C . ARG A 1 93 ? -11.083 -2.731 15.983 1.00 93.44 93 ARG A C 1
ATOM 717 O O . ARG A 1 93 ? -11.333 -2.588 17.176 1.00 93.44 93 ARG A O 1
ATOM 724 N N . VAL A 1 94 ? -11.670 -1.979 15.048 1.00 93.69 94 VAL A N 1
ATOM 725 C CA . VAL A 1 94 ? -12.716 -0.995 15.379 1.00 93.69 94 VAL A CA 1
ATOM 726 C C . VAL A 1 94 ? -13.990 -1.687 15.857 1.00 93.69 94 VAL A C 1
ATOM 728 O O . VAL A 1 94 ? -14.596 -1.224 16.819 1.00 93.69 94 VAL A O 1
ATOM 731 N N . LYS A 1 95 ? -14.407 -2.780 15.209 1.00 95.62 95 LYS A N 1
ATOM 732 C CA . LYS A 1 95 ? -15.592 -3.541 15.636 1.00 95.62 95 LYS A CA 1
ATOM 733 C C . LYS A 1 95 ? -15.401 -4.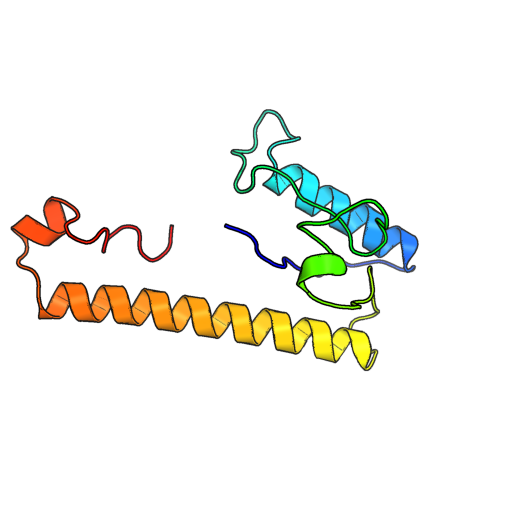131 17.032 1.00 95.62 95 LYS A C 1
ATOM 735 O O . LYS A 1 95 ? -16.276 -3.950 17.866 1.00 95.62 95 LYS A O 1
ATOM 740 N N . GLU A 1 96 ? -14.259 -4.768 17.283 1.00 95.50 96 GLU A N 1
ATOM 741 C CA . GLU A 1 96 ? -13.909 -5.336 18.591 1.00 95.50 96 GLU A CA 1
ATOM 742 C C . GLU A 1 96 ? -13.936 -4.258 19.677 1.00 95.50 96 GLU A C 1
ATOM 744 O O . GLU A 1 96 ? -14.594 -4.427 20.697 1.00 95.50 96 GLU A O 1
ATOM 749 N N . ALA A 1 97 ? -13.335 -3.093 19.421 1.00 94.94 97 ALA A N 1
ATOM 750 C CA . ALA A 1 97 ? -13.374 -1.979 20.364 1.00 94.94 97 ALA A CA 1
ATOM 751 C C . ALA A 1 97 ? -14.798 -1.463 20.635 1.00 94.94 97 ALA A C 1
ATOM 753 O O . ALA A 1 97 ? -15.111 -1.118 21.768 1.00 94.94 97 ALA A O 1
ATOM 754 N N . ILE A 1 98 ? -15.671 -1.408 19.622 1.00 94.88 98 ILE A N 1
ATOM 755 C CA . ILE A 1 98 ? -17.078 -1.005 19.802 1.00 94.88 98 ILE A CA 1
ATOM 756 C C . ILE A 1 98 ? -17.858 -2.036 20.629 1.00 94.88 98 ILE A C 1
ATOM 758 O O . ILE A 1 98 ? -18.745 -1.655 21.391 1.00 94.88 98 ILE A O 1
ATOM 762 N N . ASP A 1 99 ? -17.552 -3.323 20.468 1.00 97.06 99 ASP A N 1
ATOM 763 C CA . ASP A 1 99 ? -18.227 -4.403 21.189 1.00 97.06 99 ASP A CA 1
ATOM 764 C C . ASP A 1 99 ? -17.728 -4.543 22.641 1.00 97.06 99 ASP A C 1
ATOM 766 O O . ASP A 1 99 ? -18.502 -4.939 23.519 1.00 97.06 99 ASP A O 1
ATOM 770 N N . GLU A 1 100 ? -16.458 -4.224 22.908 1.00 96.44 100 GLU A N 1
ATOM 771 C CA . GLU A 1 100 ? -15.800 -4.469 24.200 1.00 96.44 100 GLU A CA 1
ATOM 772 C C . GLU A 1 100 ? -15.658 -3.229 25.093 1.00 96.44 100 GLU A C 1
ATOM 774 O O . GLU A 1 100 ? -15.700 -3.364 26.319 1.00 96.44 100 GLU A O 1
ATOM 779 N N . LEU A 1 101 ? -15.505 -2.033 24.516 1.00 96.31 101 LEU A N 1
ATOM 780 C CA . LEU A 1 101 ? -15.233 -0.802 25.263 1.00 96.31 101 LEU A CA 1
ATOM 781 C C . LEU A 1 101 ? -16.498 0.032 25.485 1.00 96.31 101 LEU A C 1
ATOM 783 O O . LEU A 1 101 ? -17.411 0.092 24.662 1.00 96.31 101 LEU A O 1
ATOM 787 N N . SER A 1 102 ? -16.530 0.749 26.602 1.00 96.06 102 SER A N 1
ATOM 788 C CA . SER A 1 102 ? -17.534 1.778 26.860 1.00 96.06 102 SER A CA 1
ATOM 789 C C . SER A 1 102 ? -17.257 3.069 26.084 1.00 96.06 102 SER A C 1
ATOM 791 O O . SER A 1 102 ? -16.130 3.357 25.676 1.00 96.06 102 SER A O 1
ATOM 793 N N . ASP A 1 103 ? -18.281 3.920 25.966 1.00 95.38 103 ASP A N 1
ATOM 794 C CA . ASP A 1 103 ? -18.157 5.249 25.354 1.00 95.38 103 ASP A CA 1
ATOM 795 C C . ASP A 1 103 ? -17.010 6.079 25.971 1.00 95.38 103 ASP A C 1
ATOM 797 O O . ASP A 1 103 ? -16.293 6.774 25.252 1.00 95.38 103 ASP A O 1
ATOM 801 N N . GLU A 1 104 ? -16.802 6.008 27.295 1.00 96.25 104 GLU A N 1
ATOM 802 C CA . GLU A 1 104 ? -15.724 6.745 27.972 1.00 96.25 104 GLU A CA 1
ATOM 803 C C . GLU A 1 104 ? -14.329 6.215 27.614 1.00 96.25 104 GLU A C 1
ATOM 805 O O . GLU A 1 104 ? -13.401 7.012 27.441 1.00 96.25 104 GLU A O 1
ATOM 810 N N . GLU A 1 105 ? -14.178 4.897 27.489 1.00 95.75 105 GLU A N 1
ATOM 811 C CA . GLU A 1 105 ? -12.920 4.237 27.116 1.00 95.75 105 GLU A CA 1
ATOM 812 C C . GLU A 1 105 ? -12.570 4.553 25.653 1.00 95.75 105 GLU A C 1
ATOM 814 O O . GLU A 1 105 ? -11.454 4.989 25.360 1.00 95.75 105 GLU A O 1
ATOM 819 N N . ILE A 1 106 ? -13.553 4.508 24.747 1.00 93.19 106 ILE A N 1
ATOM 820 C CA . ILE A 1 106 ? -13.387 4.943 23.350 1.00 93.19 106 ILE A CA 1
ATOM 821 C C . ILE A 1 106 ? -13.038 6.438 23.274 1.00 93.19 106 ILE A C 1
ATOM 823 O O . ILE A 1 106 ? -12.169 6.843 22.497 1.00 93.19 106 ILE A O 1
ATOM 827 N N . MET A 1 107 ? -13.674 7.293 24.084 1.00 91.12 107 MET A N 1
ATOM 828 C CA . MET A 1 107 ? -13.353 8.728 24.134 1.00 91.12 107 MET A CA 1
ATOM 829 C C . MET A 1 107 ? -11.904 8.987 24.558 1.00 91.12 107 MET A C 1
ATOM 831 O O . MET A 1 107 ? -11.274 9.910 24.029 1.00 91.12 107 MET A O 1
ATOM 835 N N . ARG A 1 108 ? -11.382 8.185 25.492 1.00 92.75 108 ARG A N 1
ATOM 836 C CA . ARG A 1 108 ? -9.985 8.228 25.956 1.00 92.75 108 ARG A CA 1
ATOM 837 C C . ARG A 1 108 ? -9.004 7.552 25.006 1.00 92.75 108 ARG A C 1
ATOM 839 O O . ARG A 1 108 ? -7.804 7.655 25.242 1.00 92.75 108 ARG A O 1
ATOM 846 N N . ASP A 1 109 ? -9.517 6.951 23.937 1.00 90.00 109 ASP A N 1
ATOM 847 C CA . ASP A 1 109 ? -8.754 6.192 22.955 1.00 90.00 109 ASP A CA 1
ATOM 848 C C . ASP A 1 109 ? -7.990 5.019 23.588 1.00 90.00 109 ASP A C 1
ATOM 850 O O . ASP A 1 109 ? -6.832 4.739 23.269 1.00 90.00 109 ASP A O 1
ATOM 854 N N . GLU A 1 110 ? -8.656 4.332 24.519 1.00 88.12 110 GLU A N 1
ATOM 855 C CA . GLU A 1 110 ? -8.163 3.055 25.022 1.00 88.12 110 GLU A CA 1
ATOM 856 C C . GLU A 1 110 ? -8.017 2.066 23.855 1.00 88.12 110 GLU A C 1
ATOM 858 O O . GLU A 1 110 ? -8.769 2.090 22.877 1.00 88.12 110 GLU A O 1
ATOM 863 N N . ASP A 1 111 ? -6.935 1.289 23.900 1.00 87.75 111 ASP A N 1
ATOM 864 C CA . ASP A 1 111 ? -6.482 0.400 22.827 1.00 87.75 111 ASP A CA 1
ATOM 865 C C . ASP A 1 111 ? -6.294 1.050 21.445 1.00 87.75 111 ASP A C 1
ATOM 867 O O . ASP A 1 111 ? -6.164 0.348 20.438 1.00 87.75 111 ASP A O 1
ATOM 871 N N . LEU A 1 112 ? -6.182 2.384 21.381 1.00 89.69 112 LEU A N 1
ATOM 872 C CA . LEU A 1 112 ? -5.970 3.178 20.162 1.00 89.69 112 LEU A CA 1
ATOM 873 C C . LEU A 1 112 ? -6.999 2.877 19.058 1.00 89.69 112 LEU A C 1
ATOM 875 O O . LEU A 1 112 ? -6.675 2.902 17.865 1.00 89.69 112 LEU A O 1
ATOM 879 N N . ALA A 1 113 ? -8.232 2.544 19.443 1.00 86.25 113 ALA A N 1
ATOM 880 C CA . ALA A 1 113 ? -9.295 2.177 18.513 1.00 86.25 113 ALA A CA 1
ATOM 881 C C . ALA A 1 113 ? -9.590 3.289 17.490 1.00 86.25 113 ALA A C 1
ATOM 883 O O . ALA A 1 113 ? -9.875 3.006 16.324 1.00 86.25 113 ALA A O 1
ATOM 884 N N . ARG A 1 114 ? -9.456 4.566 17.875 1.00 89.00 114 ARG A N 1
ATOM 885 C CA . ARG A 1 114 ? -9.686 5.707 16.972 1.00 89.00 114 ARG A CA 1
ATOM 886 C C . ARG A 1 114 ? -8.539 5.932 15.990 1.00 89.00 114 ARG A C 1
ATOM 888 O O . ARG A 1 114 ? -8.732 6.625 14.993 1.00 89.00 114 ARG A O 1
ATOM 895 N N . HIS A 1 115 ? -7.374 5.341 16.244 1.00 87.75 115 HIS A N 1
ATOM 896 C CA . HIS A 1 115 ? -6.203 5.390 15.369 1.00 87.75 115 HIS A CA 1
ATOM 897 C C . HIS A 1 115 ? -6.034 4.132 14.510 1.00 87.75 115 HIS A C 1
ATOM 899 O O . HIS A 1 115 ? -5.006 3.984 13.858 1.00 87.75 115 HIS A O 1
ATOM 905 N N . ALA A 1 116 ? -7.025 3.237 14.455 1.00 87.56 116 ALA A N 1
ATOM 906 C CA . ALA A 1 116 ? -6.917 2.013 13.663 1.00 87.56 116 ALA A CA 1
ATOM 907 C C . ALA A 1 116 ? -6.637 2.267 12.167 1.00 87.56 116 ALA A C 1
ATOM 909 O O . ALA A 1 116 ? -5.969 1.459 11.547 1.00 87.56 116 ALA A O 1
ATOM 910 N N . PHE A 1 117 ? -7.092 3.388 11.595 1.00 84.06 117 PHE A N 1
ATOM 911 C CA . PHE A 1 117 ? -6.879 3.744 10.180 1.00 84.06 117 PHE A CA 1
ATOM 912 C C . PHE A 1 117 ? -5.887 4.901 9.962 1.00 84.06 117 PHE A C 1
ATOM 914 O O . PHE A 1 117 ? -5.893 5.508 8.890 1.00 84.06 117 PHE A O 1
ATOM 921 N N . HIS A 1 118 ? -5.119 5.266 10.990 1.00 71.62 118 HIS A N 1
ATOM 922 C CA . HIS A 1 118 ? -4.184 6.392 10.939 1.00 71.62 118 HIS A CA 1
ATOM 923 C C . HIS A 1 118 ? -2.833 6.033 10.319 1.00 71.62 118 HIS A C 1
ATOM 925 O O . HIS A 1 118 ? -2.400 4.869 10.467 1.00 71.62 118 HIS A O 1
#

Organism: NCBI:txid662480

Radius of gyration: 18.0 Å; Cα contacts (8 Å, |Δi|>4): 95; chains: 1; bounding box: 42×32×50 Å

Secondary structure (DSSP, 8-state):
-----------SSHHHHHHHHHHHHHHHTT-STTSPPSSS----TT--S-SSSTHHHH----S---TTSHHHHHHHHHHHHHHHHHHHHHHHHHHHHHHHS-HHHHHTTGGGGGGTT-